Protein AF-A0A954N3X7-F1 (afdb_monomer_lite)

Structure (mmCIF, N/CA/C/O backbone):
data_AF-A0A954N3X7-F1
#
_entry.id   AF-A0A954N3X7-F1
#
loop_
_atom_site.group_PDB
_atom_site.id
_atom_site.type_symbol
_atom_site.label_atom_id
_atom_site.label_alt_id
_atom_site.label_comp_id
_atom_site.label_asym_id
_atom_site.label_entity_id
_atom_site.label_seq_id
_atom_site.pdbx_PDB_ins_code
_atom_site.Cartn_x
_atom_site.Cartn_y
_atom_site.Cartn_z
_atom_site.occupancy
_atom_site.B_iso_or_equiv
_atom_site.auth_seq_id
_atom_site.auth_comp_id
_atom_site.auth_asym_id
_atom_site.auth_atom_id
_atom_site.pdbx_PDB_model_num
ATOM 1 N N . SER A 1 1 ? 6.896 -6.429 -7.484 1.00 91.94 1 SER A N 1
ATOM 2 C CA . SER A 1 1 ? 7.358 -5.083 -7.870 1.00 91.94 1 SER A CA 1
ATOM 3 C C . SER A 1 1 ? 7.740 -5.094 -9.335 1.00 91.94 1 SER A C 1
ATOM 5 O O . SER A 1 1 ? 8.164 -6.151 -9.792 1.00 91.94 1 SER A O 1
ATOM 7 N N . ALA A 1 2 ? 7.584 -3.988 -10.061 1.00 96.06 2 ALA A N 1
ATOM 8 C CA . ALA A 1 2 ? 8.040 -3.902 -11.447 1.00 96.06 2 ALA A CA 1
ATOM 9 C C . ALA A 1 2 ? 9.560 -3.755 -11.510 1.00 96.06 2 ALA A C 1
ATOM 11 O O . ALA A 1 2 ? 10.154 -2.990 -10.742 1.00 96.06 2 ALA A O 1
ATOM 12 N N . PHE A 1 3 ? 10.159 -4.485 -12.447 1.00 96.50 3 PHE A N 1
ATOM 13 C CA . PHE A 1 3 ? 11.479 -4.177 -12.972 1.00 96.50 3 PHE A CA 1
ATOM 14 C C . PHE A 1 3 ? 11.399 -2.941 -13.876 1.00 96.50 3 PHE A C 1
ATOM 16 O O . PHE A 1 3 ? 10.491 -2.851 -14.709 1.00 96.50 3 PHE A O 1
ATOM 23 N N . HIS A 1 4 ? 12.370 -2.042 -13.711 1.00 94.38 4 HIS A N 1
ATOM 24 C CA . HIS A 1 4 ? 12.615 -0.880 -14.562 1.00 94.38 4 HIS A CA 1
ATOM 25 C C . HIS A 1 4 ? 13.996 -1.031 -15.203 1.00 94.38 4 HIS A C 1
ATOM 27 O O . HIS A 1 4 ? 14.951 -1.292 -14.466 1.00 94.38 4 HIS A O 1
ATOM 33 N N . PRO A 1 5 ? 14.117 -0.906 -16.535 1.00 95.38 5 PRO A N 1
ATOM 34 C CA . PRO A 1 5 ? 15.407 -0.932 -17.209 1.00 95.38 5 PRO A CA 1
ATOM 35 C C . PRO A 1 5 ? 16.195 0.313 -16.811 1.00 95.38 5 PRO A C 1
ATOM 37 O O . PRO A 1 5 ? 15.879 1.419 -17.241 1.00 95.38 5 PRO A O 1
ATOM 40 N N . ASP A 1 6 ? 17.203 0.121 -15.967 1.00 94.19 6 ASP A N 1
ATOM 41 C CA . ASP A 1 6 ? 18.008 1.189 -15.387 1.00 94.19 6 ASP A CA 1
ATOM 42 C C . ASP A 1 6 ? 19.496 0.817 -15.395 1.00 94.19 6 ASP A C 1
ATOM 44 O O . ASP A 1 6 ? 19.901 -0.351 -15.423 1.00 94.19 6 ASP A O 1
ATOM 48 N N . TYR A 1 7 ? 20.334 1.850 -15.327 1.00 93.69 7 TYR A N 1
ATOM 49 C CA . TYR A 1 7 ? 21.790 1.742 -15.288 1.00 93.69 7 TYR A CA 1
ATOM 50 C C . TYR A 1 7 ? 22.373 0.949 -16.474 1.00 93.69 7 TYR A C 1
ATOM 52 O O . TYR A 1 7 ? 22.386 1.447 -17.595 1.00 93.69 7 TYR A O 1
ATOM 60 N N . ARG A 1 8 ? 22.910 -0.252 -16.233 1.00 94.94 8 ARG A N 1
ATOM 61 C CA . ARG A 1 8 ? 23.618 -1.068 -17.237 1.00 94.94 8 ARG A CA 1
ATOM 62 C C . ARG A 1 8 ? 22.748 -2.155 -17.875 1.00 94.94 8 ARG A C 1
ATOM 64 O O . ARG A 1 8 ? 23.265 -2.899 -18.698 1.00 94.94 8 ARG A O 1
ATOM 71 N N . LEU A 1 9 ? 21.475 -2.267 -17.494 1.00 93.88 9 LEU A N 1
ATOM 72 C CA . LEU A 1 9 ? 20.581 -3.346 -17.926 1.00 93.88 9 LEU A CA 1
ATOM 73 C C . LEU A 1 9 ? 19.372 -2.765 -18.669 1.00 93.88 9 LEU A C 1
ATOM 75 O O . LEU A 1 9 ? 18.267 -2.694 -18.135 1.00 93.88 9 LEU A O 1
ATOM 79 N N . LEU A 1 10 ? 19.626 -2.281 -19.887 1.00 96.00 10 LEU A N 1
ATOM 80 C CA . LEU A 1 10 ? 18.657 -1.551 -20.719 1.00 96.00 10 LEU A CA 1
ATOM 81 C C . LEU A 1 10 ? 18.027 -2.416 -21.824 1.00 96.00 10 LEU A C 1
ATOM 83 O O . LEU A 1 10 ? 17.088 -1.989 -22.487 1.00 96.00 10 LEU A O 1
ATOM 87 N N . ASP A 1 11 ? 18.556 -3.617 -22.039 1.00 96.94 11 ASP A N 1
ATOM 88 C CA . ASP A 1 11 ? 18.165 -4.573 -23.079 1.00 96.94 11 ASP A CA 1
ATOM 89 C C . ASP A 1 11 ? 16.981 -5.468 -22.676 1.00 96.94 11 ASP A C 1
ATOM 91 O O . ASP A 1 11 ? 16.361 -6.110 -23.524 1.00 96.94 11 ASP A O 1
ATOM 95 N N . ILE A 1 12 ? 16.626 -5.480 -21.390 1.00 96.56 12 ILE A N 1
ATOM 96 C CA . ILE A 1 12 ? 15.462 -6.194 -20.862 1.00 96.56 12 ILE A CA 1
ATOM 97 C C . ILE A 1 12 ? 14.297 -5.203 -20.736 1.00 96.56 12 ILE A C 1
ATOM 99 O O . ILE A 1 12 ? 14.479 -4.144 -20.139 1.00 96.56 12 ILE A O 1
ATOM 103 N N . PRO A 1 13 ? 13.088 -5.509 -21.244 1.00 95.69 13 PRO A N 1
ATOM 104 C CA . PRO A 1 13 ? 11.943 -4.613 -21.109 1.00 95.69 13 PRO A CA 1
ATOM 105 C C . PRO A 1 13 ? 11.443 -4.528 -19.659 1.00 95.69 13 PRO A C 1
ATOM 107 O O . PRO A 1 13 ? 11.562 -5.474 -18.878 1.00 95.69 13 PRO A O 1
ATOM 110 N N . ALA A 1 14 ? 10.813 -3.401 -19.313 1.00 96.81 14 ALA A N 1
ATOM 111 C CA . ALA A 1 14 ? 10.155 -3.216 -18.020 1.00 96.81 14 ALA A CA 1
ATOM 112 C C . ALA A 1 14 ? 9.087 -4.294 -17.763 1.00 96.81 14 ALA A C 1
ATOM 114 O O . ALA A 1 14 ? 8.444 -4.786 -18.693 1.00 96.81 14 ALA A O 1
ATOM 115 N N . THR A 1 15 ? 8.837 -4.628 -16.492 1.00 97.75 15 THR A N 1
ATOM 116 C CA . THR A 1 15 ? 7.719 -5.525 -16.148 1.00 97.75 15 THR A CA 1
ATOM 117 C C . THR A 1 15 ? 6.384 -4.848 -16.482 1.00 97.75 15 THR A C 1
ATOM 119 O O . THR A 1 15 ? 6.095 -3.798 -15.904 1.00 97.75 15 THR A O 1
ATOM 122 N N . PRO A 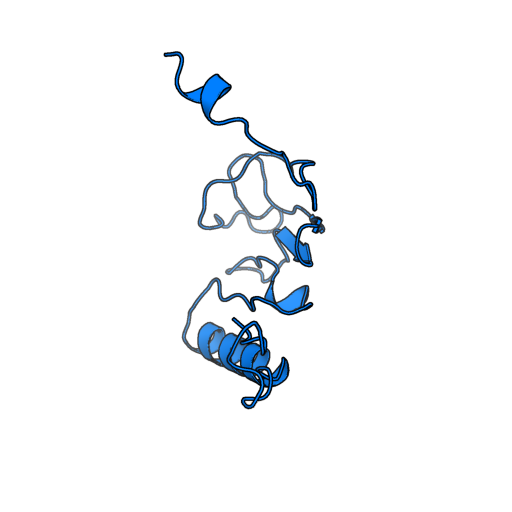1 16 ? 5.522 -5.443 -17.329 1.00 96.88 16 PRO A N 1
ATOM 123 C CA . PRO A 1 16 ? 4.211 -4.871 -17.615 1.00 96.88 16 PRO A CA 1
ATOM 124 C C . PRO A 1 16 ? 3.348 -4.765 -16.343 1.00 96.88 16 PRO A C 1
ATOM 126 O O . PRO A 1 16 ? 3.300 -5.727 -15.568 1.00 96.88 16 PRO A O 1
ATOM 129 N N . PRO A 1 17 ? 2.606 -3.661 -16.126 1.00 96.50 17 PRO A N 1
ATOM 130 C CA . PRO A 1 17 ? 1.737 -3.5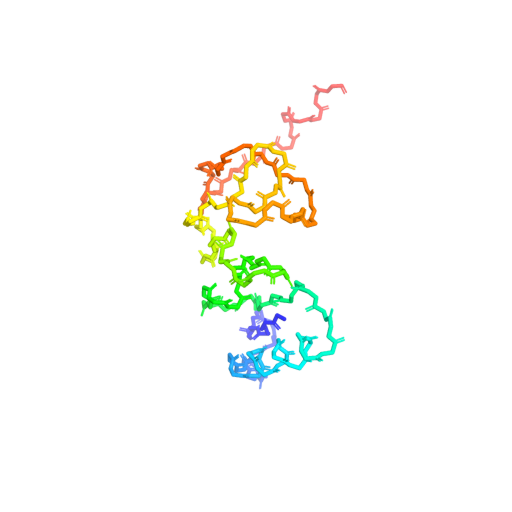04 -14.955 1.00 96.50 17 PRO A CA 1
ATOM 131 C C . PRO A 1 17 ? 0.717 -4.639 -14.787 1.00 96.50 17 PRO A C 1
ATOM 133 O O . PRO A 1 17 ? 0.473 -5.102 -13.673 1.00 96.50 17 PRO A O 1
ATOM 136 N N . GLU A 1 18 ? 0.175 -5.151 -15.893 1.00 97.44 18 GLU A N 1
ATOM 137 C CA . GLU A 1 18 ? -0.801 -6.248 -15.886 1.00 97.44 18 GLU A CA 1
ATOM 138 C C . GLU A 1 18 ? -0.237 -7.548 -15.297 1.00 97.44 18 GLU A C 1
ATOM 140 O O . GLU A 1 18 ? -0.952 -8.288 -14.617 1.00 97.44 18 GLU A O 1
ATOM 145 N N . THR A 1 19 ? 1.067 -7.798 -15.454 1.00 97.94 19 THR A N 1
ATOM 146 C CA . THR A 1 19 ? 1.745 -8.937 -14.819 1.00 97.94 19 THR A CA 1
ATOM 147 C C . THR A 1 19 ? 1.650 -8.844 -13.296 1.00 97.94 19 THR A C 1
ATOM 149 O O . THR A 1 19 ? 1.368 -9.838 -12.623 1.00 97.94 19 THR A O 1
ATOM 152 N N . LEU A 1 20 ? 1.828 -7.643 -12.738 1.00 97.94 20 LEU A N 1
ATOM 153 C CA . LEU A 1 20 ? 1.741 -7.408 -11.297 1.00 97.94 20 LEU A CA 1
ATOM 154 C C . LEU A 1 20 ? 0.305 -7.474 -10.789 1.00 97.94 20 LEU A C 1
ATOM 156 O O . LEU A 1 20 ? 0.065 -8.101 -9.757 1.00 97.94 20 LEU A O 1
ATOM 160 N N . LYS A 1 21 ? -0.650 -6.883 -11.515 1.00 97.81 21 LYS A N 1
ATOM 161 C CA . LYS A 1 21 ? -2.076 -6.963 -11.164 1.00 97.81 21 LYS A CA 1
ATOM 162 C C . LYS A 1 21 ? -2.547 -8.415 -11.120 1.00 97.81 21 LYS A C 1
ATOM 164 O O . LYS A 1 21 ? -3.175 -8.831 -10.145 1.00 97.81 21 LYS A O 1
ATOM 169 N N . ARG A 1 22 ? -2.162 -9.219 -12.117 1.00 98.25 22 ARG A N 1
ATOM 170 C CA . ARG A 1 22 ? -2.439 -10.661 -12.147 1.00 98.25 22 ARG A CA 1
ATOM 171 C C . ARG A 1 22 ? -1.804 -11.388 -10.961 1.00 98.25 22 ARG A C 1
ATOM 173 O O . ARG A 1 22 ? -2.482 -12.172 -10.299 1.00 98.25 22 ARG A O 1
ATOM 180 N N . ALA A 1 23 ? -0.530 -11.127 -10.662 1.00 98.19 23 ALA A N 1
ATOM 181 C CA . ALA A 1 23 ? 0.149 -11.734 -9.515 1.00 98.19 23 ALA A CA 1
ATOM 182 C C . ALA A 1 23 ? -0.551 -11.392 -8.187 1.00 98.19 23 ALA A C 1
ATOM 184 O O . ALA A 1 23 ? -0.793 -12.281 -7.369 1.00 98.19 23 ALA A O 1
ATOM 185 N N . ARG A 1 24 ? -0.962 -10.130 -8.005 1.00 98.19 24 ARG A N 1
ATOM 186 C CA . ARG A 1 24 ? -1.732 -9.679 -6.838 1.00 98.19 24 ARG A CA 1
ATOM 187 C C . ARG A 1 24 ? -3.065 -10.413 -6.711 1.00 98.19 24 ARG A C 1
ATOM 189 O O . ARG A 1 24 ? -3.403 -10.878 -5.626 1.00 98.19 24 ARG A O 1
ATOM 196 N N . GLN A 1 25 ? -3.815 -10.550 -7.804 1.00 97.81 25 GLN A N 1
ATOM 197 C CA . GLN A 1 25 ? -5.081 -11.290 -7.801 1.00 97.81 25 GLN A CA 1
ATOM 198 C C . GLN A 1 25 ? -4.886 -12.752 -7.384 1.00 97.81 25 GLN A C 1
ATOM 200 O O . GLN A 1 25 ? -5.672 -13.271 -6.594 1.00 97.81 25 GLN A O 1
ATOM 205 N N . ILE A 1 26 ? -3.840 -13.415 -7.887 1.00 98.56 26 ILE A N 1
ATOM 206 C CA . ILE A 1 26 ? -3.512 -14.796 -7.507 1.00 98.56 26 ILE A CA 1
ATOM 207 C C . ILE A 1 26 ? -3.193 -14.874 -6.011 1.00 98.56 26 ILE A C 1
ATOM 209 O O . ILE A 1 26 ? -3.735 -15.736 -5.324 1.00 98.56 26 ILE A O 1
ATOM 213 N N . ALA A 1 27 ? -2.368 -13.964 -5.491 1.00 98.31 27 ALA A N 1
ATOM 214 C CA . ALA A 1 27 ? -2.020 -13.917 -4.073 1.00 98.31 27 ALA A CA 1
ATOM 215 C C . ALA A 1 27 ? -3.263 -13.789 -3.175 1.00 98.31 27 ALA A C 1
ATOM 217 O O . ALA A 1 27 ? -3.441 -14.582 -2.250 1.00 98.31 27 ALA A O 1
ATOM 218 N N . ILE A 1 28 ? -4.157 -12.846 -3.490 1.00 97.19 28 ILE A N 1
ATOM 219 C CA . ILE A 1 28 ? -5.404 -12.627 -2.741 1.00 97.19 28 ILE A CA 1
ATOM 220 C C . ILE A 1 28 ? -6.296 -13.873 -2.781 1.00 97.19 28 ILE A C 1
ATOM 222 O O . ILE A 1 28 ? -6.787 -14.308 -1.741 1.00 97.19 28 ILE A O 1
ATOM 226 N N . LYS A 1 29 ? -6.454 -14.501 -3.954 1.00 97.88 29 LYS A N 1
ATOM 227 C CA . LYS A 1 29 ? -7.226 -15.749 -4.105 1.00 97.88 29 LYS A CA 1
ATOM 228 C C . LYS A 1 29 ? -6.665 -16.911 -3.279 1.00 97.88 29 LYS A C 1
ATOM 230 O O . LYS A 1 29 ? -7.423 -17.794 -2.902 1.00 97.88 29 LYS A O 1
ATOM 235 N N . ASN A 1 30 ? -5.367 -16.899 -2.977 1.00 98.50 30 ASN A N 1
ATOM 236 C CA . ASN A 1 30 ? -4.706 -17.890 -2.123 1.00 98.50 30 ASN A CA 1
ATOM 237 C C . ASN A 1 30 ? -4.692 -17.495 -0.632 1.00 98.50 30 ASN A C 1
ATOM 239 O O . ASN A 1 30 ? -3.975 -18.097 0.162 1.00 98.50 30 ASN A O 1
ATOM 243 N N . GLY A 1 31 ? -5.462 -16.480 -0.229 1.00 97.00 31 GLY A N 1
ATOM 244 C CA . GLY A 1 31 ? -5.610 -16.087 1.174 1.00 97.00 31 GLY A CA 1
ATOM 245 C C . GLY A 1 31 ? -4.566 -15.090 1.679 1.00 97.00 31 GLY A C 1
ATOM 246 O O . GLY A 1 31 ? -4.568 -14.757 2.867 1.00 97.00 31 GLY A O 1
ATOM 247 N N . ILE A 1 32 ? -3.700 -14.554 0.808 1.00 97.94 32 ILE A N 1
ATOM 248 C CA . ILE A 1 32 ? -2.823 -13.439 1.184 1.00 97.94 32 ILE A CA 1
ATOM 249 C C . ILE A 1 32 ? -3.688 -12.189 1.361 1.00 97.94 32 ILE A C 1
ATOM 251 O O . ILE A 1 32 ? -4.159 -11.591 0.397 1.00 97.94 32 ILE A O 1
ATOM 255 N N . ARG A 1 33 ? -3.873 -11.779 2.619 1.00 96.88 33 ARG A N 1
ATOM 256 C CA . ARG A 1 33 ? -4.744 -10.656 3.007 1.00 96.88 33 ARG A CA 1
ATOM 257 C C . ARG A 1 33 ? -4.274 -9.303 2.471 1.00 96.88 33 ARG A C 1
ATOM 259 O O . ARG A 1 33 ? -5.095 -8.458 2.138 1.00 96.88 33 ARG A O 1
ATOM 266 N N . TYR A 1 34 ? -2.960 -9.101 2.408 1.00 97.44 34 TYR A N 1
ATOM 267 C CA . TYR A 1 34 ? -2.345 -7.821 2.067 1.00 97.44 34 TYR A CA 1
ATOM 268 C C . TYR A 1 34 ? -1.245 -8.041 1.025 1.00 97.44 34 TYR A C 1
ATOM 270 O O . TYR A 1 34 ? -0.092 -8.295 1.364 1.00 97.44 34 TYR A O 1
ATOM 278 N N . CYS A 1 35 ? -1.617 -7.991 -0.253 1.00 97.50 35 CYS A N 1
ATOM 279 C CA . CYS A 1 35 ? -0.688 -8.088 -1.375 1.00 97.50 35 CYS A CA 1
ATOM 280 C C . CYS A 1 35 ? -0.671 -6.761 -2.139 1.00 97.50 35 CYS A C 1
ATOM 282 O O . CYS A 1 35 ? -1.733 -6.254 -2.512 1.00 97.50 35 CYS A O 1
ATOM 284 N N . TYR A 1 36 ? 0.526 -6.222 -2.375 1.00 97.44 36 TYR A N 1
ATOM 285 C CA . TYR A 1 36 ? 0.710 -4.904 -2.974 1.00 97.44 36 TYR A CA 1
ATOM 286 C C . TYR A 1 36 ? 1.446 -4.978 -4.307 1.00 97.44 36 TYR A C 1
ATOM 288 O O . TYR A 1 36 ? 2.420 -5.723 -4.455 1.00 97.44 36 TYR A O 1
ATOM 296 N N . THR A 1 37 ? 1.016 -4.165 -5.268 1.00 97.19 37 THR A N 1
ATOM 297 C CA . THR A 1 37 ? 1.836 -3.856 -6.441 1.00 97.19 37 THR A CA 1
ATOM 298 C C . THR A 1 37 ? 2.871 -2.792 -6.069 1.00 97.19 37 THR A C 1
ATOM 300 O O . THR A 1 37 ? 2.661 -1.963 -5.188 1.00 97.19 37 THR A O 1
ATOM 303 N N . GLY A 1 38 ? 4.048 -2.857 -6.688 1.00 95.12 38 GLY A N 1
ATOM 304 C CA . GLY A 1 38 ? 5.183 -1.994 -6.354 1.00 95.12 38 GLY A CA 1
ATOM 305 C C . GLY A 1 38 ? 5.882 -1.515 -7.614 1.00 95.12 38 GLY A C 1
ATOM 306 O O . GLY A 1 38 ? 5.833 -2.207 -8.634 1.00 95.12 38 GLY A O 1
ATOM 307 N N . ASN A 1 39 ? 6.526 -0.352 -7.525 1.00 93.50 39 ASN A N 1
ATOM 308 C CA . ASN A 1 39 ? 7.217 0.324 -8.625 1.00 93.50 39 ASN A CA 1
ATOM 309 C C . ASN A 1 39 ? 6.333 0.585 -9.864 1.00 93.50 39 ASN A C 1
ATOM 311 O O . ASN A 1 39 ? 6.832 0.591 -10.979 1.00 93.50 39 ASN A O 1
ATOM 315 N N . ILE A 1 40 ? 5.029 0.793 -9.697 1.00 92.75 40 ILE A N 1
ATOM 316 C CA . ILE A 1 40 ? 4.111 1.249 -10.758 1.00 92.75 40 ILE A CA 1
ATOM 317 C C . ILE A 1 40 ? 3.174 2.314 -10.177 1.00 92.75 40 ILE A C 1
ATOM 319 O O . ILE A 1 40 ? 3.149 2.484 -8.963 1.00 92.75 40 ILE A O 1
ATOM 323 N N . HIS A 1 41 ? 2.407 3.024 -11.001 1.00 91.75 41 HIS A N 1
ATOM 324 C CA . HIS A 1 41 ? 1.252 3.792 -10.520 1.00 91.75 41 HIS A CA 1
ATOM 325 C C . HIS A 1 41 ? 0.020 2.889 -10.551 1.00 91.75 41 HIS A C 1
ATOM 327 O O . HIS A 1 41 ? -0.417 2.480 -11.626 1.00 91.75 41 HIS A O 1
ATOM 333 N N . ASP A 1 42 ? -0.478 2.511 -9.376 1.00 94.38 42 ASP A N 1
ATOM 334 C CA . ASP A 1 42 ? -1.588 1.568 -9.220 1.00 94.38 42 ASP A CA 1
ATOM 335 C C . ASP A 1 42 ? -2.212 1.746 -7.834 1.00 94.38 42 ASP A C 1
ATOM 337 O O . ASP A 1 42 ? -1.922 0.976 -6.919 1.00 94.38 42 ASP A O 1
ATOM 341 N N . ALA A 1 43 ? -3.030 2.789 -7.668 1.00 95.31 43 ALA A N 1
ATOM 342 C CA . ALA A 1 43 ? -3.647 3.114 -6.382 1.00 95.31 43 ALA A CA 1
ATOM 343 C C . ALA A 1 43 ? -4.423 1.919 -5.803 1.00 95.31 43 ALA A C 1
ATOM 345 O O . ALA A 1 43 ? -4.301 1.600 -4.619 1.00 95.31 43 ALA A O 1
ATOM 346 N N . ASP A 1 44 ? -5.131 1.169 -6.647 1.00 96.00 44 ASP A N 1
ATOM 347 C CA . ASP A 1 44 ? -5.875 -0.019 -6.233 1.00 96.00 44 ASP A CA 1
ATOM 348 C C . ASP A 1 44 ? -4.963 -1.139 -5.731 1.00 96.00 44 ASP A C 1
ATOM 350 O O . ASP A 1 44 ? -5.244 -1.783 -4.717 1.00 96.00 44 ASP A O 1
ATOM 354 N N . GLY A 1 45 ? -3.869 -1.411 -6.441 1.00 96.81 45 GLY A N 1
ATOM 355 C CA . GLY A 1 45 ? -2.914 -2.439 -6.049 1.00 96.81 45 GLY A CA 1
ATOM 356 C C . GLY A 1 45 ? -2.006 -2.025 -4.896 1.00 96.81 45 GLY A C 1
ATOM 357 O O . GLY A 1 45 ? -1.511 -2.896 -4.182 1.00 96.81 45 GLY A O 1
ATOM 358 N N . GLN A 1 46 ? -1.807 -0.726 -4.687 1.00 96.56 46 GLN A N 1
ATOM 359 C CA . GLN A 1 46 ? -0.958 -0.174 -3.638 1.00 96.56 46 GLN A CA 1
ATOM 360 C C . GLN A 1 46 ? -1.706 0.043 -2.333 1.00 96.56 46 GLN A C 1
ATOM 362 O O . GLN A 1 46 ? -1.083 -0.063 -1.287 1.00 96.56 46 GLN A O 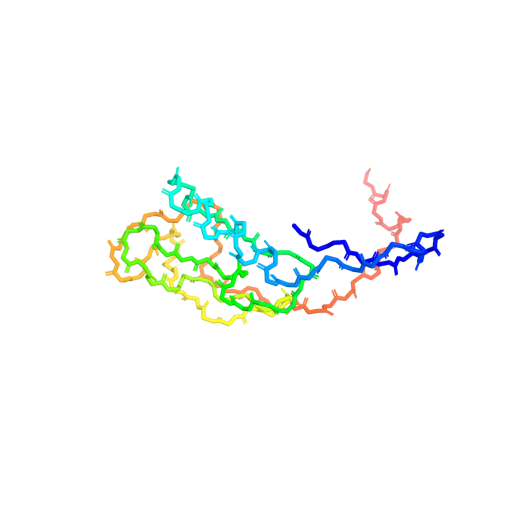1
ATOM 367 N N . SER A 1 47 ? -3.009 0.295 -2.354 1.00 97.69 47 SER A N 1
ATOM 368 C CA . SER A 1 47 ? -3.780 0.624 -1.151 1.00 97.69 47 SER A CA 1
ATOM 369 C C . SER A 1 47 ? -3.999 -0.566 -0.208 1.00 97.69 47 SER A C 1
ATOM 371 O O . SER A 1 47 ? -3.999 -1.734 -0.609 1.00 97.69 47 SER A O 1
ATOM 373 N N . THR A 1 48 ? -4.191 -0.277 1.084 1.00 97.88 48 THR A N 1
ATOM 374 C CA . THR A 1 48 ? -4.595 -1.279 2.086 1.00 97.88 48 THR A CA 1
ATOM 375 C C . THR A 1 48 ? -6.106 -1.431 2.063 1.00 97.88 48 THR A C 1
ATOM 377 O O . THR A 1 48 ? -6.813 -0.435 2.174 1.00 97.88 48 THR A O 1
ATOM 380 N N . TYR A 1 49 ? -6.602 -2.666 2.048 1.00 98.25 49 TYR A N 1
ATOM 381 C CA . TYR A 1 49 ? -8.027 -2.970 2.177 1.00 98.25 49 TYR A CA 1
ATOM 382 C C . TYR A 1 49 ? -8.288 -3.807 3.421 1.00 98.25 49 TYR A C 1
ATOM 384 O O . TYR A 1 49 ? -7.448 -4.605 3.840 1.00 98.25 49 TYR A O 1
ATOM 392 N N . CYS A 1 50 ? -9.461 -3.638 4.020 1.00 98.44 50 CYS A N 1
ATOM 393 C CA . CYS A 1 50 ? -9.889 -4.449 5.139 1.00 98.44 50 CYS A CA 1
ATOM 394 C C . CYS A 1 50 ? -10.102 -5.883 4.664 1.00 98.44 50 CYS A C 1
ATOM 396 O O . CYS A 1 50 ? -10.957 -6.143 3.822 1.00 98.44 50 CYS A O 1
ATOM 398 N N . HIS A 1 51 ? -9.370 -6.825 5.254 1.00 97.88 51 HIS A N 1
ATOM 399 C CA . HIS A 1 51 ? -9.482 -8.237 4.898 1.00 97.88 51 HIS A CA 1
ATOM 400 C C . HIS A 1 51 ? -10.829 -8.875 5.275 1.00 97.88 51 HIS A C 1
ATOM 402 O O . HIS A 1 51 ? -11.086 -9.998 4.858 1.00 97.88 51 HIS A O 1
ATOM 408 N N . GLN A 1 52 ? -11.662 -8.185 6.065 1.00 98.19 52 GLN A N 1
ATOM 409 C CA . GLN A 1 52 ? -12.989 -8.659 6.461 1.00 98.19 52 GLN A CA 1
ATOM 410 C C . GLN A 1 52 ? -14.110 -8.033 5.623 1.00 98.19 52 GLN A C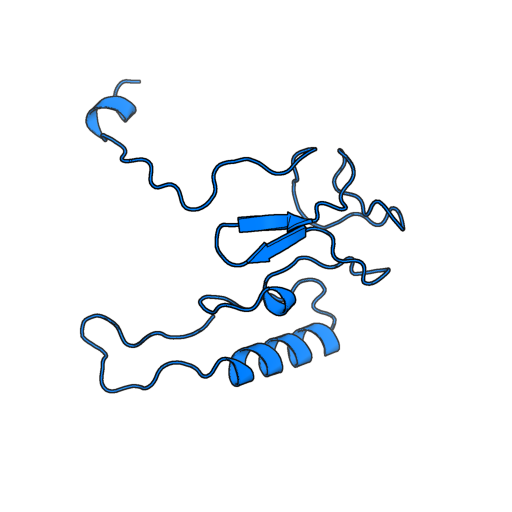 1
ATOM 412 O O . GLN A 1 52 ? -14.935 -8.762 5.086 1.00 98.19 52 GLN A O 1
ATOM 417 N N . CYS A 1 53 ? -14.172 -6.699 5.520 1.00 98.25 53 CYS A N 1
ATOM 418 C CA . CYS A 1 53 ? -15.282 -6.009 4.843 1.00 98.25 53 CYS A CA 1
ATOM 419 C C . CYS A 1 53 ? -14.934 -5.430 3.466 1.00 98.25 53 CYS A C 1
ATOM 421 O O . CYS A 1 53 ? -15.811 -4.888 2.803 1.00 98.25 53 CYS A O 1
ATOM 423 N N . GLY A 1 54 ? -13.671 -5.495 3.038 1.00 97.31 54 GLY A N 1
ATOM 424 C CA . GLY A 1 54 ? -13.232 -4.977 1.741 1.00 97.31 54 GLY A CA 1
ATOM 425 C C . GLY A 1 54 ? -13.088 -3.455 1.649 1.00 97.31 54 GLY A C 1
ATOM 426 O O . GLY A 1 54 ? -12.652 -2.973 0.610 1.00 97.31 54 GLY A O 1
ATOM 427 N N . LEU A 1 55 ? -13.390 -2.686 2.703 1.00 98.31 55 LEU A N 1
ATOM 428 C CA . LEU A 1 55 ? -13.201 -1.229 2.702 1.00 98.31 55 LEU A CA 1
ATOM 429 C C . LEU A 1 55 ? -11.733 -0.854 2.474 1.00 98.31 55 LEU A C 1
ATOM 431 O O . LEU A 1 55 ? -10.853 -1.418 3.127 1.00 98.31 55 LEU A O 1
ATOM 435 N N . MET A 1 56 ? -11.467 0.144 1.631 1.00 98.19 56 MET A N 1
ATOM 436 C CA . MET A 1 56 ? -10.141 0.755 1.541 1.00 98.19 56 MET A CA 1
ATOM 437 C C . MET A 1 56 ? -9.790 1.433 2.872 1.00 98.19 56 MET A C 1
ATOM 439 O O . MET A 1 56 ? -10.441 2.380 3.304 1.00 98.19 56 MET A O 1
ATOM 443 N N . LEU A 1 57 ? -8.771 0.916 3.553 1.00 98.50 57 LEU A N 1
ATOM 444 C CA . LEU A 1 57 ? -8.315 1.397 4.856 1.00 98.50 57 LEU A CA 1
ATOM 445 C C . LEU A 1 57 ? -7.314 2.538 4.735 1.00 98.50 57 LEU A C 1
ATOM 447 O O . LEU A 1 57 ? -7.378 3.481 5.516 1.00 98.50 57 LEU A O 1
ATOM 451 N N . ILE A 1 58 ? -6.373 2.410 3.802 1.00 97.81 58 ILE A N 1
ATOM 452 C CA . ILE A 1 58 ? -5.327 3.403 3.565 1.00 97.81 58 ILE A CA 1
ATOM 453 C C . ILE A 1 58 ? -5.119 3.487 2.062 1.00 97.81 58 ILE A C 1
ATOM 455 O O . ILE A 1 58 ? -4.569 2.546 1.476 1.00 97.81 58 ILE A O 1
ATOM 459 N N . GLU A 1 59 ? -5.539 4.593 1.461 1.00 97.06 59 GLU A N 1
ATOM 460 C CA . GLU A 1 59 ? -5.250 4.867 0.059 1.00 97.06 59 GLU A CA 1
ATOM 461 C C . GLU A 1 59 ? -3.779 5.241 -0.106 1.00 97.06 59 GLU A C 1
ATOM 463 O O . GLU A 1 59 ? -3.236 6.061 0.643 1.00 97.06 59 GLU A O 1
ATOM 468 N N . ARG A 1 60 ? -3.128 4.623 -1.089 1.00 95.25 60 ARG A N 1
ATOM 469 C CA . ARG A 1 60 ? -1.736 4.886 -1.440 1.00 95.25 60 ARG A CA 1
ATOM 470 C C . ARG A 1 60 ? -1.602 4.999 -2.945 1.00 95.25 60 ARG A C 1
ATOM 472 O O . ARG A 1 60 ? -1.848 4.027 -3.645 1.00 95.25 60 ARG A O 1
ATOM 479 N N . ASP A 1 61 ? -1.120 6.148 -3.397 1.00 90.25 61 ASP A N 1
ATOM 480 C CA . ASP A 1 61 ? -0.583 6.331 -4.743 1.00 90.25 61 ASP A CA 1
ATOM 481 C C . ASP A 1 61 ? 0.830 6.893 -4.605 1.00 90.25 61 ASP A C 1
ATOM 483 O O . ASP A 1 61 ? 1.050 8.069 -4.280 1.00 90.25 61 ASP A O 1
ATOM 487 N N . TRP A 1 62 ? 1.816 6.012 -4.779 1.00 87.25 62 TRP A N 1
ATOM 488 C CA . TRP A 1 62 ? 3.225 6.349 -4.591 1.00 87.25 62 TRP A CA 1
ATOM 489 C C . TRP A 1 62 ? 3.509 6.910 -3.181 1.00 87.25 62 TRP A C 1
ATOM 491 O O . TRP A 1 62 ? 3.329 6.217 -2.182 1.00 87.25 62 TRP A O 1
ATOM 501 N N . TYR A 1 63 ? 3.981 8.154 -3.073 1.00 88.19 63 TYR A N 1
ATOM 502 C CA . TYR A 1 63 ? 4.283 8.820 -1.808 1.00 88.19 63 TYR A CA 1
ATOM 503 C C . TYR A 1 63 ? 3.094 9.595 -1.236 1.00 88.19 63 TYR A C 1
ATOM 505 O O . TYR A 1 63 ? 3.256 10.295 -0.237 1.00 88.19 63 TYR A O 1
ATOM 513 N N . ARG A 1 64 ? 1.923 9.547 -1.878 1.00 90.19 64 ARG A N 1
ATOM 514 C CA . ARG A 1 64 ? 0.726 10.246 -1.412 1.00 90.19 64 ARG A CA 1
ATOM 515 C C . ARG A 1 64 ? -0.180 9.274 -0.671 1.00 90.19 64 ARG A C 1
ATOM 517 O O . ARG A 1 64 ? -0.484 8.192 -1.168 1.00 90.19 64 ARG A O 1
ATOM 524 N N . LEU A 1 65 ? -0.586 9.694 0.522 1.00 94.56 65 LEU A N 1
ATOM 525 C CA . LEU A 1 65 ? -1.671 9.073 1.269 1.00 94.56 65 LEU A CA 1
ATOM 526 C C . LEU A 1 65 ? -2.960 9.827 0.943 1.00 94.56 65 LEU A C 1
ATOM 528 O O . LEU A 1 65 ? -2.945 11.060 0.921 1.00 94.56 65 LEU A O 1
ATOM 532 N N . GLY A 1 66 ? -4.031 9.085 0.681 1.00 93.38 66 GLY A N 1
ATOM 533 C CA . GLY A 1 66 ? -5.381 9.618 0.497 1.00 93.38 66 GLY A CA 1
ATOM 534 C C . GLY A 1 66 ? -6.272 9.226 1.671 1.00 93.38 66 GLY A C 1
ATOM 535 O O . GLY A 1 66 ? -5.979 9.585 2.815 1.00 93.38 66 GLY A O 1
ATOM 536 N N . ASP A 1 67 ? -7.330 8.464 1.396 1.00 95.88 67 ASP A N 1
ATOM 537 C CA . ASP A 1 67 ? -8.257 7.973 2.417 1.00 95.88 67 ASP A CA 1
ATOM 538 C C . ASP A 1 67 ? -7.565 7.288 3.609 1.00 95.88 67 ASP A C 1
ATOM 540 O O . ASP A 1 67 ? -6.645 6.477 3.459 1.00 95.88 67 ASP A O 1
ATOM 544 N N . TRP A 1 68 ? -8.072 7.578 4.814 1.00 97.50 68 TRP A N 1
ATOM 545 C CA . TRP A 1 68 ? -7.617 7.000 6.080 1.00 97.50 68 TRP A CA 1
ATOM 546 C C . TRP A 1 68 ? -8.799 6.520 6.929 1.00 97.50 68 TRP A C 1
ATOM 548 O O . TRP A 1 68 ? -9.369 7.234 7.767 1.00 97.50 68 TRP A O 1
ATOM 558 N N . ASN A 1 69 ? -9.161 5.258 6.728 1.00 98.06 69 ASN A N 1
ATOM 559 C CA . ASN A 1 69 ? -10.310 4.604 7.348 1.00 98.06 69 ASN A CA 1
ATOM 560 C C . ASN A 1 69 ? -9.918 3.674 8.508 1.00 98.06 69 ASN A C 1
ATOM 562 O O . ASN A 1 69 ? -10.603 2.684 8.787 1.00 98.06 69 ASN A O 1
ATOM 566 N N . LEU A 1 70 ? -8.829 4.016 9.204 1.00 98.12 70 LEU A N 1
ATOM 567 C CA . LEU A 1 70 ? -8.396 3.383 10.449 1.00 98.12 70 LEU A CA 1
ATOM 568 C C . LEU A 1 70 ? -8.722 4.250 11.665 1.00 98.12 70 LEU A C 1
ATOM 570 O O . LEU A 1 70 ? -8.533 5.466 11.638 1.00 98.12 70 LEU A O 1
ATOM 574 N N . ASP A 1 71 ? -9.210 3.623 12.729 1.00 97.31 71 ASP A N 1
ATOM 575 C CA . ASP A 1 71 ? -9.305 4.257 14.041 1.00 97.31 71 ASP A CA 1
ATOM 576 C C . ASP A 1 71 ? -7.911 4.414 14.695 1.00 97.31 71 ASP A C 1
ATOM 578 O O . ASP A 1 71 ? -6.933 3.829 14.214 1.00 97.31 71 ASP A O 1
ATOM 582 N N . PRO A 1 72 ? -7.794 5.164 15.810 1.00 97.06 72 PRO A N 1
ATOM 583 C CA . PRO A 1 72 ? -6.517 5.368 16.499 1.00 97.06 72 PRO A CA 1
ATOM 584 C C . PRO A 1 72 ? -5.830 4.099 17.022 1.00 97.06 72 PRO A C 1
ATOM 586 O O . PRO A 1 72 ? -4.676 4.155 17.431 1.00 97.06 72 PRO A O 1
ATOM 589 N N . THR A 1 73 ? -6.523 2.958 17.035 1.00 96.56 73 THR A N 1
ATOM 590 C CA . THR A 1 73 ? -5.986 1.660 17.462 1.00 96.56 73 THR A CA 1
ATOM 591 C C . THR A 1 73 ? -5.632 0.746 16.284 1.00 96.56 73 THR A C 1
ATOM 593 O O . THR A 1 73 ? -5.253 -0.408 16.489 1.00 96.56 73 THR A O 1
ATOM 596 N N . GLY A 1 74 ? -5.740 1.242 15.046 1.00 97.56 74 GLY A N 1
ATOM 597 C CA . GLY A 1 74 ? -5.439 0.485 13.832 1.00 97.56 74 GLY A CA 1
ATOM 598 C C . GLY A 1 74 ? -6.562 -0.456 13.387 1.00 97.56 74 GLY A C 1
ATOM 599 O O . GLY A 1 74 ? -6.297 -1.445 12.698 1.00 97.56 74 GLY A O 1
ATOM 600 N N . ARG A 1 75 ? -7.819 -0.191 13.760 1.00 98.44 75 ARG A N 1
ATOM 601 C CA . ARG A 1 75 ? -8.981 -0.985 13.325 1.00 98.44 75 ARG A CA 1
ATOM 602 C C . ARG A 1 75 ? -9.735 -0.306 12.196 1.00 98.44 75 ARG A C 1
ATOM 604 O O . ARG A 1 75 ? -9.801 0.915 12.112 1.00 98.44 75 ARG A O 1
ATOM 611 N N . CYS A 1 76 ? -10.354 -1.112 11.343 1.00 98.56 76 CYS A N 1
ATOM 612 C CA . CYS A 1 76 ? -11.274 -0.635 10.319 1.00 98.56 76 CYS A CA 1
ATOM 613 C C . CYS A 1 76 ? -12.423 0.167 10.948 1.00 98.56 76 CYS A C 1
ATOM 615 O O . CYS A 1 76 ? -13.175 -0.384 11.753 1.00 98.56 76 CYS A O 1
ATOM 617 N N . LYS A 1 77 ? -12.622 1.418 10.514 1.00 98.25 77 LYS A N 1
ATOM 618 C CA . LYS A 1 77 ? -13.729 2.272 10.985 1.00 98.25 77 LYS A CA 1
ATOM 619 C C . LYS A 1 77 ? -15.123 1.714 10.674 1.00 98.25 77 LYS A C 1
ATOM 621 O O . LYS A 1 77 ? -16.076 2.085 11.345 1.00 98.25 77 LYS A O 1
ATOM 626 N N . GLN A 1 78 ? -15.252 0.836 9.676 1.00 98.56 78 GLN A N 1
ATOM 627 C CA . GLN A 1 78 ? -16.545 0.268 9.280 1.00 98.56 78 GLN A CA 1
ATOM 628 C C . GLN A 1 78 ? -16.896 -1.025 10.021 1.00 98.56 78 GLN A C 1
ATOM 630 O O . GLN A 1 78 ? -18.037 -1.185 10.436 1.00 98.56 78 GLN A O 1
ATOM 635 N N . CYS A 1 79 ? -15.959 -1.967 10.172 1.00 98.69 79 CYS A N 1
ATOM 636 C CA . CYS A 1 79 ? -16.263 -3.288 10.746 1.00 98.69 79 CYS A CA 1
ATOM 637 C C . CYS A 1 79 ? -15.474 -3.636 12.017 1.00 98.69 79 CYS A C 1
ATOM 639 O O . CYS A 1 79 ? -15.609 -4.742 12.531 1.00 98.69 79 CYS A O 1
ATOM 641 N N . GLY A 1 80 ? -14.601 -2.750 12.504 1.00 98.50 80 GLY A N 1
ATOM 642 C CA . GLY A 1 80 ? -13.819 -2.959 13.729 1.00 98.50 80 GLY A CA 1
ATOM 643 C C . GLY A 1 80 ? -12.705 -4.010 13.632 1.00 98.50 80 GLY A C 1
ATOM 644 O O . GLY A 1 80 ? -11.986 -4.234 14.610 1.00 98.50 80 GLY A O 1
ATOM 645 N N . THR A 1 81 ? -12.531 -4.641 12.465 1.00 98.56 81 THR A N 1
ATOM 646 C CA . THR A 1 81 ? -11.466 -5.622 12.228 1.00 98.56 81 THR A CA 1
ATOM 647 C C . THR A 1 81 ? -10.098 -4.953 12.320 1.00 98.56 81 THR A C 1
ATOM 649 O O . THR A 1 81 ? -9.864 -3.915 11.697 1.00 98.56 81 THR A O 1
ATOM 652 N N . VAL A 1 82 ? -9.181 -5.565 13.070 1.00 98.19 82 VAL A N 1
ATOM 653 C CA . VAL A 1 82 ? -7.806 -5.077 13.242 1.00 98.19 82 VAL A CA 1
ATOM 654 C C . VAL A 1 82 ? -7.043 -5.180 11.919 1.00 98.19 82 VAL A C 1
ATOM 656 O O . VAL A 1 82 ? -6.947 -6.258 11.326 1.00 98.19 82 VAL A O 1
ATOM 659 N N . CYS A 1 83 ? -6.469 -4.069 11.461 1.00 98.12 83 CYS A N 1
ATOM 660 C CA . CYS A 1 83 ? -5.512 -4.079 10.364 1.00 98.12 83 CYS A CA 1
ATOM 661 C C . CYS A 1 83 ? -4.144 -4.514 10.895 1.00 98.12 83 CYS A C 1
ATOM 663 O O . CYS A 1 83 ? -3.681 -4.012 11.916 1.00 98.12 83 CYS A O 1
ATOM 665 N N . ALA A 1 84 ? -3.477 -5.441 10.209 1.00 96.69 84 ALA A N 1
ATOM 666 C CA . ALA A 1 84 ? -2.148 -5.870 10.632 1.00 96.69 84 ALA A CA 1
ATOM 667 C C . ALA A 1 84 ? -1.137 -4.738 10.390 1.00 96.69 84 ALA A C 1
ATOM 669 O O . ALA A 1 84 ? -1.024 -4.247 9.268 1.00 96.69 84 ALA A O 1
ATOM 670 N N . GLY A 1 85 ? -0.413 -4.335 11.434 1.00 94.69 85 GLY A N 1
ATOM 671 C CA . GLY A 1 85 ? 0.575 -3.257 11.387 1.00 94.69 85 GLY A CA 1
ATOM 672 C C . GLY A 1 85 ? 0.549 -2.393 12.647 1.00 94.69 85 GLY A C 1
ATOM 673 O O . GLY A 1 85 ? -0.197 -2.666 13.586 1.00 94.69 85 GLY A O 1
ATOM 674 N N . ARG A 1 86 ? 1.386 -1.353 12.666 1.00 94.56 86 ARG A N 1
ATOM 675 C CA . ARG A 1 86 ? 1.327 -0.266 13.650 1.00 94.56 86 ARG A CA 1
ATOM 676 C C . ARG A 1 86 ? 1.039 1.018 12.894 1.00 94.56 86 ARG A C 1
ATOM 678 O O . ARG A 1 86 ? 1.761 1.340 11.954 1.00 94.56 86 ARG A O 1
ATOM 685 N N . PHE A 1 87 ? -0.026 1.697 13.288 1.00 95.50 87 PHE A N 1
ATOM 686 C CA . PHE A 1 87 ? -0.532 2.866 12.589 1.00 95.50 87 PHE A CA 1
ATOM 687 C C . PHE A 1 87 ? -0.684 4.010 13.577 1.00 95.50 87 PHE A C 1
ATOM 689 O O . PHE A 1 87 ? -1.108 3.797 14.712 1.00 95.50 87 PHE A O 1
ATOM 696 N N . GLU A 1 88 ? -0.337 5.206 13.122 1.00 93.12 88 GLU A N 1
ATOM 697 C CA . GLU A 1 88 ? -0.689 6.444 13.807 1.00 93.12 88 GLU A CA 1
ATOM 698 C C . GLU A 1 88 ? -2.204 6.684 13.720 1.00 93.12 88 GLU A C 1
ATOM 700 O O . GLU A 1 88 ? -2.903 6.083 12.902 1.00 93.12 88 GLU A O 1
ATOM 705 N N . ALA A 1 89 ? -2.733 7.594 14.537 1.00 93.00 89 ALA A N 1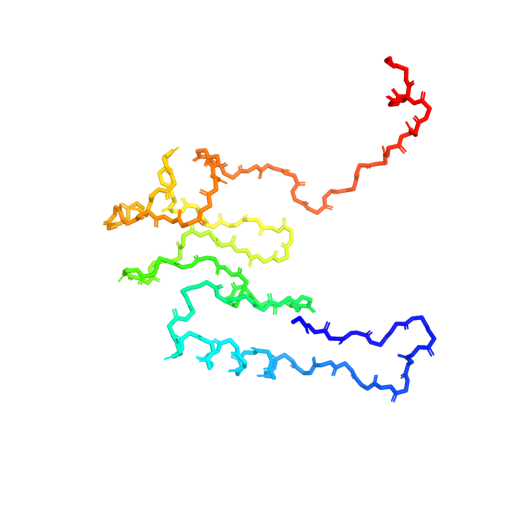
ATOM 706 C CA . ALA A 1 89 ? -4.160 7.924 14.498 1.00 93.00 89 ALA A CA 1
ATOM 707 C C . ALA A 1 89 ? -4.589 8.631 13.197 1.00 93.00 89 ALA A C 1
ATOM 709 O O . ALA A 1 89 ? -5.759 8.573 12.811 1.00 93.00 89 ALA A O 1
ATOM 710 N N . SER A 1 90 ? -3.651 9.292 12.519 1.00 94.12 90 SER A N 1
ATOM 711 C CA . SER A 1 90 ? -3.868 10.064 11.296 1.00 94.12 90 SER A CA 1
ATOM 712 C C . SER A 1 90 ? -2.690 9.902 10.326 1.00 94.12 90 SER A C 1
ATOM 714 O O . SER A 1 90 ? -1.581 9.557 10.749 1.00 94.12 90 SER A O 1
ATOM 716 N N . PRO A 1 91 ? -2.895 10.142 9.016 1.00 92.62 91 PRO A N 1
ATOM 717 C CA . PRO A 1 91 ? -1.806 10.102 8.052 1.00 92.62 91 PRO A CA 1
ATOM 718 C C . PRO A 1 91 ? -0.806 11.234 8.319 1.00 92.62 91 PRO A C 1
ATOM 720 O O . PRO A 1 91 ? -1.181 12.380 8.575 1.00 92.62 91 PRO A O 1
ATOM 723 N N . GLY A 1 92 ? 0.485 10.922 8.213 1.00 90.50 92 GLY A N 1
ATOM 724 C CA . GLY A 1 92 ? 1.542 11.931 8.239 1.00 90.50 92 GLY A CA 1
ATOM 725 C C . GLY A 1 92 ? 1.568 12.789 6.966 1.00 90.50 92 GLY A C 1
ATOM 726 O O . GLY A 1 92 ? 1.002 12.433 5.936 1.00 90.50 92 GLY A O 1
ATOM 727 N N . SER A 1 93 ? 2.299 13.906 7.009 1.00 90.69 93 SER A N 1
ATOM 728 C CA . SER A 1 93 ? 2.393 14.886 5.910 1.00 90.69 93 SER A CA 1
ATOM 729 C C . SER A 1 93 ? 3.747 14.879 5.177 1.00 90.69 93 SER A C 1
ATOM 731 O O . SER A 1 93 ? 4.139 15.871 4.545 1.00 90.69 93 SER A O 1
ATOM 733 N N . TRP A 1 94 ? 4.500 13.771 5.269 1.00 90.38 94 TRP A N 1
ATOM 734 C CA . TRP A 1 94 ? 5.822 13.661 4.640 1.00 90.38 94 TRP A CA 1
ATOM 735 C C . TRP A 1 94 ? 5.736 13.755 3.114 1.00 90.38 94 TRP A C 1
ATOM 737 O O . TRP A 1 94 ? 6.395 14.599 2.513 1.00 90.38 94 TRP A O 1
ATOM 747 N N . GLY A 1 95 ? 4.873 12.960 2.480 1.00 88.50 95 GLY A N 1
ATOM 748 C CA . GLY A 1 95 ? 4.699 12.994 1.029 1.00 88.50 95 GLY A CA 1
ATOM 749 C C . GLY A 1 95 ? 5.979 12.646 0.254 1.00 88.50 95 GLY A C 1
ATOM 750 O O . GLY A 1 95 ? 6.873 11.966 0.751 1.00 88.50 95 GLY A O 1
ATOM 751 N N . ALA A 1 96 ? 6.100 13.164 -0.970 1.00 88.81 96 ALA A N 1
ATOM 752 C CA . ALA A 1 96 ? 7.266 12.978 -1.841 1.00 88.81 96 ALA A CA 1
ATOM 753 C C . ALA A 1 96 ? 8.462 13.889 -1.470 1.00 88.81 96 ALA A C 1
ATOM 755 O O . ALA A 1 96 ? 9.106 14.465 -2.348 1.00 88.81 96 ALA A O 1
ATOM 756 N N . LYS A 1 97 ? 8.739 14.081 -0.174 1.00 90.06 97 LYS A N 1
ATOM 757 C CA . LYS A 1 97 ? 9.844 14.929 0.300 1.00 90.06 97 LYS A CA 1
ATOM 758 C C . LYS A 1 97 ? 11.140 14.130 0.411 1.00 90.06 97 LYS A C 1
ATOM 760 O O . LYS A 1 97 ? 11.155 12.985 0.862 1.00 90.06 97 LYS A O 1
ATOM 765 N N . ARG A 1 98 ? 12.248 14.772 0.041 1.00 90.56 98 ARG A N 1
ATOM 766 C CA . ARG A 1 98 ? 13.612 14.289 0.288 1.00 90.56 98 ARG A CA 1
ATOM 767 C C . ARG A 1 98 ? 14.222 15.152 1.386 1.00 90.56 98 ARG A C 1
ATOM 769 O O . ARG A 1 98 ? 14.226 16.372 1.251 1.00 90.56 98 ARG A O 1
ATOM 776 N N . LEU A 1 99 ? 14.734 14.530 2.445 1.00 89.38 99 LEU A N 1
ATOM 777 C CA . LEU A 1 99 ? 15.488 15.220 3.490 1.00 89.38 99 LEU A CA 1
ATOM 778 C C . LEU A 1 99 ? 16.963 14.829 3.359 1.00 89.38 99 LEU A C 1
ATOM 780 O O . LEU A 1 99 ? 17.295 13.669 3.611 1.00 89.38 99 LEU A O 1
ATOM 784 N N . PRO A 1 100 ? 17.847 15.743 2.930 1.00 89.44 100 PRO A N 1
ATOM 785 C CA . PRO A 1 100 ? 19.274 15.472 2.941 1.00 89.44 100 PRO A CA 1
ATOM 786 C C . PRO A 1 100 ? 19.747 15.339 4.390 1.00 89.44 100 PRO A C 1
ATOM 788 O O . PRO A 1 100 ? 19.471 16.202 5.220 1.00 89.44 100 PRO A O 1
ATOM 791 N N . ILE A 1 101 ? 20.474 14.264 4.682 1.00 87.50 101 ILE A N 1
ATOM 792 C CA . ILE A 1 101 ? 21.125 14.064 5.977 1.00 87.50 101 ILE A CA 1
ATOM 793 C C . ILE A 1 101 ? 22.613 14.380 5.852 1.00 87.50 101 ILE A C 1
ATOM 795 O O . ILE A 1 101 ? 23.269 13.974 4.891 1.00 87.50 101 ILE A O 1
ATOM 799 N N . ARG A 1 102 ? 23.160 15.099 6.832 1.00 88.94 102 ARG A N 1
ATOM 800 C CA . ARG A 1 102 ? 24.602 15.311 6.967 1.00 88.94 102 ARG A CA 1
ATOM 801 C C . ARG A 1 102 ? 25.13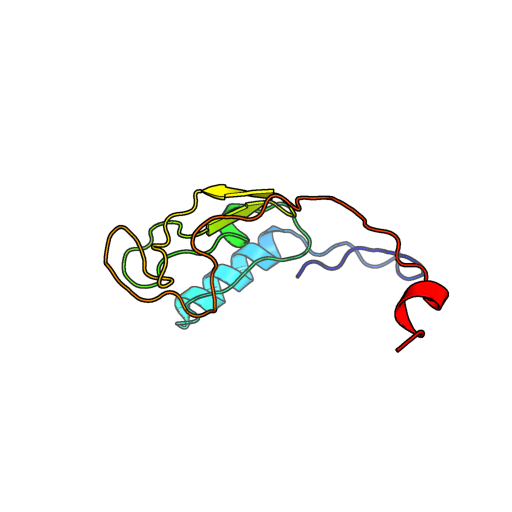2 14.342 8.008 1.00 88.94 102 ARG A C 1
ATOM 803 O O . ARG A 1 102 ? 24.850 14.484 9.191 1.00 88.94 102 ARG A O 1
ATOM 810 N N . ILE A 1 103 ? 25.912 13.359 7.565 1.00 86.00 103 ILE A N 1
ATOM 811 C CA . ILE A 1 103 ? 26.431 12.292 8.437 1.00 86.00 103 ILE A CA 1
ATOM 812 C C . ILE A 1 103 ? 27.199 12.877 9.637 1.00 86.00 103 ILE A C 1
ATOM 814 O O . ILE A 1 103 ? 27.024 12.415 10.759 1.00 86.00 103 ILE A O 1
ATOM 818 N N . SER A 1 104 ? 27.957 13.961 9.433 1.00 89.19 104 SER A N 1
ATOM 819 C CA . SER A 1 104 ? 28.701 14.665 10.490 1.00 89.19 104 SER A CA 1
ATOM 820 C C . SER A 1 104 ? 27.843 15.206 11.642 1.00 89.19 104 SER A C 1
ATOM 822 O O . SER A 1 104 ? 28.373 15.452 12.722 1.00 89.19 104 SER A O 1
ATOM 824 N N . GLU A 1 105 ? 26.550 15.435 11.410 1.00 80.75 105 GLU A N 1
ATOM 825 C CA . GLU A 1 105 ? 25.604 15.978 12.395 1.00 80.75 105 GLU A CA 1
ATOM 826 C C . GLU A 1 105 ? 24.891 14.865 13.190 1.00 80.75 105 GLU A C 1
ATOM 828 O O . GLU A 1 105 ? 24.375 15.133 14.268 1.00 80.75 105 GLU A O 1
ATOM 833 N N . VAL A 1 106 ? 24.906 13.615 12.705 1.00 75.38 106 VAL A N 1
ATOM 834 C CA . VAL A 1 106 ? 24.281 12.447 13.364 1.00 75.38 106 VAL A CA 1
ATOM 835 C C . VAL A 1 106 ? 25.278 11.690 14.251 1.00 75.38 106 VAL A C 1
ATOM 837 O O . VAL A 1 106 ? 24.893 11.125 15.268 1.00 75.38 106 VAL A O 1
ATOM 840 N N . SER A 1 107 ? 26.570 11.707 13.904 1.00 64.81 107 SER A N 1
ATOM 841 C CA . SER A 1 107 ? 27.628 10.974 14.622 1.00 64.81 107 SER A CA 1
ATOM 842 C C . SER A 1 107 ? 28.132 11.648 15.908 1.00 64.81 107 SER A C 1
ATOM 844 O O . SER A 1 107 ? 29.075 11.152 16.518 1.00 64.81 107 SER A O 1
ATOM 846 N N . ARG A 1 108 ? 27.569 12.797 16.305 1.00 56.28 108 ARG A N 1
ATOM 847 C CA . ARG A 1 108 ? 27.882 13.464 17.578 1.00 56.28 108 ARG A CA 1
ATOM 848 C C . ARG A 1 108 ? 26.863 13.044 18.636 1.00 56.28 108 ARG A C 1
ATOM 850 O O . ARG A 1 108 ? 25.968 13.818 18.947 1.00 56.28 108 ARG A O 1
ATOM 857 N N . ASN A 1 109 ? 27.001 11.823 19.138 1.00 52.16 109 ASN A N 1
ATOM 858 C CA . ASN A 1 109 ? 26.412 11.357 20.394 1.00 52.16 109 ASN A CA 1
ATOM 859 C C . ASN A 1 109 ? 27.378 10.375 21.045 1.00 52.16 109 ASN A C 1
ATOM 861 O O . ASN A 1 109 ? 27.815 9.446 20.329 1.00 52.16 109 ASN A O 1
#

Foldseek 3Di:
DKDDQDDPRNPDHIDDPVVQVVVQVVCVVVVNQQAADPPDQDQPRHFHADSPPRHGQWTDGPQDIDDHQAAQQQAGVPPRHHDPDHDHRDDDDCGPDDDDDDPVVVPPD

pLDDT: mean 94.06, std 7.33, range [52.16, 98.69]

Secondary structure (DSSP, 8-state):
------TT--SSPPPPHHHHHHHHHHHHHTT-S-----SS--HHHHSEE-TTT--EEEEEETTEEEEE-B-TTSBBTTT-PBPSS---SS--S--S------HHHHS--

Sequence (109 aa):
SAFHPDYRLLDIPATPPETLKRARQIAIKNGIRYCYTGNIHDADGQSTYCHQCGLMLIERDWYRLGDWNLDPTGRCKQCGTVCAGRFEASPGSWGAKRLPIRISEVSRN

Radius of gyration: 17.61 Å; chains: 1; bounding box: 45×34×44 Å